Protein AF-A0ABD6EEV3-F1 (afdb_monomer)

Structure (mmCIF, N/CA/C/O backbone):
data_AF-A0ABD6EEV3-F1
#
_entry.id   AF-A0ABD6EEV3-F1
#
loop_
_atom_site.group_PDB
_atom_site.id
_atom_site.type_symbol
_atom_site.label_atom_id
_atom_site.label_alt_id
_atom_site.label_comp_id
_atom_site.label_asym_id
_atom_site.label_entity_id
_atom_site.label_seq_id
_atom_site.pdbx_PDB_ins_code
_atom_site.Cartn_x
_atom_site.Cartn_y
_atom_site.Cartn_z
_atom_site.occupancy
_atom_site.B_iso_or_equiv
_atom_site.auth_seq_id
_atom_site.auth_comp_id
_atom_site.auth_asym_id
_atom_site.auth_atom_id
_atom_site.pdbx_PDB_model_num
ATOM 1 N N . MET A 1 1 ? 47.293 21.123 -46.959 1.00 51.19 1 MET A N 1
ATOM 2 C CA . MET A 1 1 ? 47.357 19.889 -46.146 1.00 51.19 1 MET A CA 1
ATOM 3 C C . MET A 1 1 ? 47.028 20.199 -44.674 1.00 51.19 1 MET A C 1
ATOM 5 O O . MET A 1 1 ? 47.851 19.946 -43.815 1.00 51.19 1 MET A O 1
ATOM 9 N N . ILE A 1 2 ? 45.863 20.807 -44.376 1.00 52.81 2 ILE A N 1
ATOM 10 C CA . ILE A 1 2 ? 45.456 21.231 -43.005 1.00 52.81 2 ILE A CA 1
ATOM 11 C C . ILE A 1 2 ? 43.949 20.977 -42.722 1.00 52.81 2 ILE A C 1
ATOM 13 O O . ILE A 1 2 ? 43.477 21.191 -41.616 1.00 52.81 2 ILE A O 1
ATOM 17 N N . TYR A 1 3 ? 43.170 20.434 -43.667 1.00 47.22 3 TYR A N 1
ATOM 18 C CA . TYR A 1 3 ? 41.712 20.278 -43.498 1.00 47.22 3 TYR A CA 1
ATOM 19 C C . TYR A 1 3 ? 41.244 18.876 -43.065 1.00 47.22 3 TYR A C 1
ATOM 21 O O . TYR A 1 3 ? 40.052 18.599 -43.114 1.00 47.22 3 TYR A O 1
ATOM 29 N N . LEU A 1 4 ? 42.148 17.988 -42.631 1.00 48.75 4 LEU A N 1
ATOM 30 C CA . LEU A 1 4 ? 41.806 16.590 -42.308 1.00 48.75 4 LEU A CA 1
ATOM 31 C C . LEU A 1 4 ? 41.947 16.216 -40.820 1.00 48.75 4 LEU A C 1
ATOM 33 O O . LEU A 1 4 ? 42.022 15.037 -40.499 1.00 48.75 4 LEU A O 1
ATOM 37 N N . ILE A 1 5 ? 42.010 17.195 -39.908 1.00 51.34 5 ILE A N 1
ATOM 38 C CA . ILE A 1 5 ? 42.181 16.938 -38.457 1.00 51.34 5 ILE A CA 1
ATOM 39 C C . ILE A 1 5 ? 40.997 17.461 -37.614 1.00 51.34 5 ILE A C 1
ATOM 41 O O . ILE A 1 5 ? 40.900 17.165 -36.430 1.00 51.34 5 ILE A O 1
ATOM 45 N N . ILE A 1 6 ? 40.022 18.162 -38.205 1.00 50.75 6 ILE A N 1
ATOM 46 C CA . ILE A 1 6 ? 38.910 18.766 -37.437 1.00 50.75 6 ILE A CA 1
ATOM 47 C C . ILE A 1 6 ? 37.658 17.864 -37.377 1.00 50.75 6 ILE A C 1
ATOM 49 O O . ILE A 1 6 ? 36.736 18.139 -36.618 1.00 50.75 6 ILE A O 1
ATOM 53 N N . PHE A 1 7 ? 37.621 16.735 -38.094 1.00 46.78 7 PHE A N 1
ATOM 54 C CA . PHE A 1 7 ? 36.424 15.878 -38.131 1.00 46.78 7 PHE A CA 1
ATOM 55 C C . PHE A 1 7 ? 36.391 14.757 -37.073 1.00 46.78 7 PHE A C 1
ATOM 57 O O . PHE A 1 7 ? 35.364 14.108 -36.914 1.00 46.78 7 PHE A O 1
ATOM 64 N N . PHE A 1 8 ?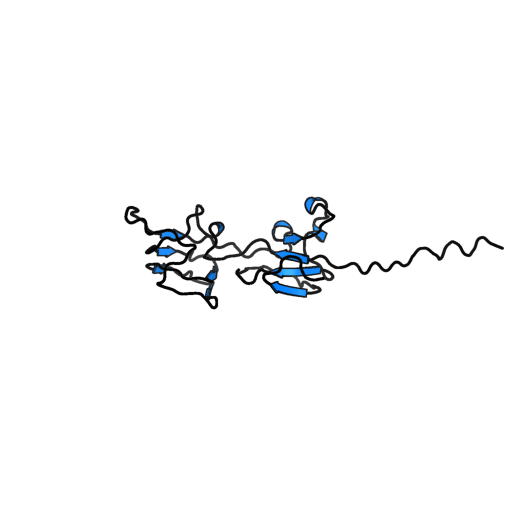 37.474 14.534 -36.318 1.00 48.22 8 PHE A N 1
ATOM 65 C CA . PHE A 1 8 ? 37.552 13.443 -35.327 1.00 48.22 8 PHE A CA 1
ATOM 66 C C . PHE A 1 8 ? 37.626 13.914 -33.867 1.00 48.22 8 PHE A C 1
ATOM 68 O O . PHE A 1 8 ? 37.922 13.135 -32.967 1.00 48.22 8 PHE A O 1
ATOM 75 N N . ALA A 1 9 ? 37.332 15.192 -33.619 1.00 47.75 9 ALA A N 1
ATOM 76 C CA . ALA A 1 9 ? 37.216 15.758 -32.276 1.00 47.75 9 ALA A CA 1
ATOM 77 C C . ALA A 1 9 ? 35.756 16.058 -31.898 1.00 47.75 9 ALA A C 1
ATOM 79 O O . ALA A 1 9 ? 35.499 16.912 -31.053 1.00 47.75 9 ALA A O 1
ATOM 80 N N . ILE A 1 10 ? 34.787 15.340 -32.483 1.00 52.66 10 ILE A N 1
ATOM 81 C CA . ILE A 1 10 ? 33.453 15.213 -31.884 1.00 52.66 10 ILE A CA 1
ATOM 82 C C . ILE A 1 10 ? 33.598 14.228 -30.726 1.00 52.66 10 ILE A C 1
ATOM 84 O O . ILE A 1 10 ? 33.343 13.037 -30.848 1.00 52.66 10 ILE A O 1
ATOM 88 N N . ILE A 1 11 ? 34.146 14.753 -29.631 1.00 52.81 11 ILE A N 1
ATOM 89 C CA . ILE A 1 11 ? 33.645 14.570 -28.275 1.00 52.81 11 ILE A CA 1
ATOM 90 C C . ILE A 1 11 ? 32.853 13.260 -28.123 1.00 52.81 11 ILE A C 1
ATOM 92 O O . ILE A 1 11 ? 31.629 13.267 -28.022 1.00 52.81 11 ILE A O 1
ATOM 96 N N . GLN A 1 12 ? 33.557 12.130 -28.018 1.00 48.47 12 GLN A N 1
ATOM 97 C CA . GLN A 1 12 ? 33.066 11.021 -27.206 1.00 48.47 12 GLN A CA 1
ATOM 98 C C . GLN A 1 12 ? 33.132 11.477 -25.744 1.00 48.47 12 GLN A C 1
ATOM 100 O O . GLN A 1 12 ? 33.950 11.026 -24.950 1.00 48.47 12 GLN A O 1
ATOM 105 N N . ARG A 1 13 ? 32.266 12.427 -25.378 1.00 42.50 13 ARG A N 1
ATOM 106 C CA . ARG A 1 13 ? 31.729 12.447 -24.027 1.00 42.50 13 ARG A CA 1
ATOM 107 C C . ARG A 1 13 ? 30.800 11.252 -24.017 1.00 42.50 13 ARG A C 1
ATOM 109 O O . ARG A 1 13 ? 29.638 11.366 -24.387 1.00 42.50 13 ARG A O 1
ATOM 116 N N . SER A 1 14 ? 31.336 10.096 -23.647 1.00 42.06 14 SER A N 1
ATOM 117 C CA . SER A 1 14 ? 30.544 9.095 -22.957 1.00 42.06 14 SER A CA 1
ATOM 118 C C . SER A 1 14 ? 29.989 9.801 -21.725 1.00 42.06 14 SER A C 1
ATOM 120 O O . SER A 1 14 ? 30.604 9.849 -20.664 1.00 42.06 14 SER A O 1
ATOM 122 N N . SER A 1 15 ? 28.845 10.462 -21.898 1.00 43.41 15 SER A N 1
ATOM 123 C CA . SER A 1 15 ? 27.938 10.697 -20.800 1.00 43.41 15 SER A CA 1
ATOM 124 C C . SER A 1 15 ? 27.687 9.310 -20.235 1.00 43.41 15 SER A C 1
ATOM 126 O O . SER A 1 15 ? 27.022 8.498 -20.877 1.00 43.41 15 SER A O 1
ATOM 128 N N . ASN A 1 16 ? 28.283 9.008 -19.082 1.00 43.19 16 ASN A N 1
ATOM 129 C CA . ASN A 1 16 ? 27.709 8.002 -18.211 1.00 43.19 16 ASN A CA 1
ATOM 130 C C . ASN A 1 16 ? 26.287 8.508 -17.985 1.00 43.19 16 ASN A C 1
ATOM 132 O O . ASN A 1 16 ? 26.096 9.494 -17.275 1.00 43.19 16 ASN A O 1
ATOM 136 N N . ALA A 1 17 ? 25.327 7.966 -18.731 1.00 52.88 17 ALA A N 1
ATOM 137 C CA . ALA A 1 17 ? 23.935 8.259 -18.493 1.00 52.88 17 ALA A CA 1
ATOM 138 C C . ALA A 1 17 ? 23.674 7.673 -17.110 1.00 52.88 17 ALA A C 1
ATOM 140 O O . ALA A 1 17 ? 23.611 6.455 -16.957 1.00 52.88 17 ALA A O 1
ATOM 141 N N . LEU A 1 18 ? 23.672 8.528 -16.085 1.00 68.50 18 LEU A N 1
ATOM 142 C CA . LEU A 1 18 ? 23.146 8.125 -14.795 1.00 68.50 18 LEU A CA 1
ATOM 143 C C . LEU A 1 18 ? 21.687 7.751 -15.059 1.00 68.50 18 LEU A C 1
ATOM 145 O O . LEU A 1 18 ? 20.913 8.586 -15.530 1.00 68.50 18 LEU A O 1
ATOM 149 N N . GLY A 1 19 ? 21.352 6.484 -14.828 1.00 77.25 19 GLY A N 1
ATOM 150 C CA . GLY A 1 19 ? 19.970 6.035 -14.852 1.00 77.25 19 GLY A CA 1
ATOM 151 C C . GLY A 1 19 ? 19.136 6.817 -13.851 1.00 77.25 19 GLY A C 1
ATOM 152 O O . GLY A 1 19 ? 19.639 7.295 -12.831 1.00 77.25 19 GLY A O 1
ATOM 153 N N . SER A 1 20 ? 17.852 6.957 -14.147 1.00 86.75 20 SER A N 1
ATOM 154 C CA . SER A 1 20 ? 16.925 7.659 -13.269 1.00 86.75 20 SER A CA 1
ATOM 155 C C . SER A 1 20 ? 16.448 6.753 -12.136 1.00 86.75 20 SER A C 1
ATOM 157 O O . SER A 1 20 ? 16.438 5.523 -12.237 1.00 86.75 20 SER A O 1
ATOM 159 N N . VAL A 1 21 ? 16.010 7.372 -11.039 1.00 87.81 21 VAL A N 1
ATOM 160 C CA . VAL A 1 21 ? 15.395 6.664 -9.913 1.00 87.81 21 VAL A CA 1
ATOM 161 C C . VAL A 1 21 ? 13.880 6.827 -9.977 1.00 87.81 21 VAL A C 1
ATOM 163 O O . VAL A 1 21 ? 13.339 7.927 -9.840 1.00 87.81 21 VAL A O 1
ATOM 166 N N . PHE A 1 22 ? 13.191 5.705 -10.153 1.00 90.44 22 PHE A N 1
ATOM 167 C CA . PHE A 1 22 ? 11.741 5.618 -10.222 1.00 90.44 22 PHE A CA 1
ATOM 168 C C . PHE A 1 22 ? 11.180 5.081 -8.905 1.00 90.44 22 PHE A C 1
ATOM 170 O O . PHE A 1 22 ? 11.562 4.014 -8.436 1.00 90.44 22 PHE A O 1
ATOM 177 N N . THR A 1 23 ? 10.221 5.789 -8.319 1.00 90.75 23 THR A N 1
ATOM 178 C CA . THR A 1 23 ? 9.492 5.357 -7.121 1.00 90.75 23 THR A CA 1
ATOM 179 C C . THR A 1 23 ? 8.098 4.879 -7.495 1.00 90.75 23 THR A C 1
ATOM 181 O O . THR A 1 23 ? 7.363 5.584 -8.192 1.00 90.75 23 THR A O 1
ATOM 184 N N . PHE A 1 24 ? 7.706 3.701 -7.016 1.00 91.25 24 PHE A N 1
ATOM 185 C CA . PHE A 1 24 ? 6.354 3.191 -7.235 1.00 91.25 24 PHE A CA 1
ATOM 186 C C . PHE A 1 24 ? 5.342 3.954 -6.366 1.00 91.25 24 PHE A C 1
ATOM 188 O O . PHE A 1 24 ? 5.534 4.105 -5.160 1.00 91.25 24 PHE A O 1
ATOM 195 N N . ARG A 1 25 ? 4.272 4.478 -6.974 1.00 84.88 25 ARG A N 1
ATOM 196 C CA . ARG A 1 25 ? 3.383 5.465 -6.333 1.00 84.88 25 ARG A CA 1
ATO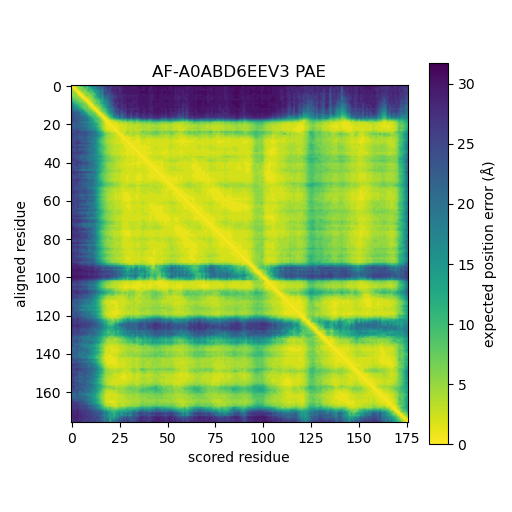M 197 C C . ARG A 1 25 ? 2.381 4.864 -5.359 1.00 84.88 25 ARG A C 1
ATOM 199 O O . ARG A 1 25 ? 2.138 5.442 -4.304 1.00 84.88 25 ARG A O 1
ATOM 206 N N . ARG A 1 26 ? 1.722 3.779 -5.760 1.00 84.00 26 ARG A N 1
ATOM 207 C CA . ARG A 1 26 ? 0.559 3.239 -5.049 1.00 84.00 26 ARG A CA 1
ATOM 208 C C . ARG A 1 26 ? 0.938 2.012 -4.244 1.00 84.00 26 ARG A C 1
ATOM 210 O O . ARG A 1 26 ? 1.642 1.129 -4.732 1.00 84.00 26 ARG A O 1
ATOM 217 N N . SER A 1 27 ? 0.433 1.974 -3.024 1.00 88.88 27 SER A N 1
ATOM 218 C CA . SER A 1 27 ? 0.699 0.925 -2.059 1.00 88.88 27 SER A CA 1
ATOM 219 C C . SER A 1 27 ? -0.431 0.822 -1.051 1.00 88.88 27 SER A C 1
ATOM 221 O O . SER A 1 27 ? -1.158 1.785 -0.797 1.00 88.88 27 SER A O 1
ATOM 223 N N . ASN A 1 28 ? -0.534 -0.358 -0.457 1.00 91.06 28 ASN A N 1
ATOM 224 C CA . ASN A 1 28 ? -1.504 -0.702 0.563 1.00 91.06 28 ASN A CA 1
ATOM 225 C C . ASN A 1 28 ? -0.843 -0.607 1.939 1.00 91.06 28 ASN A C 1
ATOM 227 O O . ASN A 1 28 ? 0.202 -1.217 2.179 1.00 91.06 28 ASN A O 1
ATOM 231 N N . ASN A 1 29 ? -1.462 0.154 2.836 1.00 93.88 29 ASN A N 1
ATOM 232 C CA . ASN A 1 29 ? -0.994 0.350 4.200 1.00 93.88 29 ASN A CA 1
ATOM 233 C C . ASN A 1 29 ? -2.204 0.634 5.097 1.00 93.88 29 ASN A C 1
ATOM 235 O O . ASN A 1 29 ? -2.984 1.538 4.803 1.00 93.88 29 ASN A O 1
ATOM 239 N N . LEU A 1 30 ? -2.371 -0.130 6.179 1.00 95.38 30 LEU A N 1
ATOM 240 C CA . LEU A 1 30 ? -3.517 0.009 7.086 1.00 95.38 30 LEU A CA 1
ATOM 241 C C . LEU A 1 30 ? -3.572 1.369 7.784 1.00 95.38 30 LEU A C 1
ATOM 243 O O . LEU A 1 30 ? -4.649 1.829 8.142 1.00 95.38 30 LEU A O 1
ATOM 247 N N . GLU A 1 31 ? -2.440 2.046 7.923 1.00 95.19 31 GLU A N 1
ATOM 248 C CA . GLU A 1 31 ? -2.331 3.325 8.629 1.00 95.19 31 GLU A CA 1
ATOM 249 C C . GLU A 1 31 ? -2.627 4.518 7.715 1.00 95.19 31 GLU A C 1
ATOM 251 O O . GLU A 1 31 ? -2.723 5.661 8.165 1.00 95.19 31 GLU A O 1
ATOM 256 N N . ARG A 1 32 ? -2.769 4.276 6.405 1.00 92.69 32 ARG A N 1
ATOM 257 C CA . ARG A 1 32 ? -2.980 5.331 5.421 1.00 92.69 32 ARG A CA 1
ATOM 258 C C . ARG A 1 32 ? -4.463 5.579 5.202 1.00 92.69 32 ARG A C 1
ATOM 260 O O . ARG A 1 32 ? -5.182 4.711 4.724 1.00 92.69 32 ARG A O 1
ATOM 267 N N . ILE A 1 33 ? -4.891 6.821 5.422 1.00 92.81 33 ILE A N 1
ATOM 268 C CA . ILE A 1 33 ? -6.283 7.255 5.231 1.00 92.81 33 ILE A CA 1
ATOM 269 C C . ILE A 1 33 ? -6.844 6.938 3.836 1.00 92.81 33 ILE A C 1
ATOM 271 O O . ILE A 1 33 ? -7.999 6.552 3.717 1.00 92.81 33 ILE A O 1
ATOM 275 N N . SER A 1 34 ? -6.020 7.033 2.789 1.00 91.31 34 SER A N 1
ATOM 276 C CA . SER A 1 34 ? -6.435 6.749 1.411 1.00 91.31 34 SER A CA 1
ATOM 277 C C . SER A 1 34 ? -6.645 5.262 1.113 1.00 91.31 34 SER A C 1
ATOM 279 O O . SER A 1 34 ? -7.102 4.939 0.026 1.00 91.31 34 SER A O 1
ATOM 281 N N . SER A 1 35 ? -6.270 4.360 2.024 1.00 92.94 35 SER A N 1
ATOM 282 C CA . SER A 1 35 ? -6.535 2.922 1.902 1.00 92.94 35 SER A CA 1
ATOM 283 C C . SER A 1 35 ? -7.878 2.523 2.524 1.00 92.94 35 SER A C 1
ATOM 285 O O . SER A 1 35 ? -8.205 1.341 2.577 1.00 92.94 35 SER A O 1
ATOM 287 N N . TRP A 1 36 ? -8.665 3.493 2.996 1.00 94.12 36 TRP A N 1
ATOM 288 C CA . TRP A 1 36 ? -9.960 3.265 3.624 1.00 94.12 36 TRP A CA 1
ATOM 289 C C . TRP A 1 36 ? -11.082 3.934 2.852 1.00 94.12 36 TRP A C 1
ATOM 291 O O . TRP A 1 36 ? -10.943 5.057 2.360 1.00 94.12 36 TRP A O 1
ATOM 301 N N . SER A 1 37 ? -12.227 3.261 2.808 1.00 94.00 37 SER A N 1
ATOM 302 C CA . SER A 1 37 ? -13.379 3.772 2.084 1.00 94.00 37 SER A CA 1
ATOM 303 C C . SER A 1 37 ? -13.872 5.088 2.668 1.00 94.00 37 SER A C 1
ATOM 305 O O . SER A 1 37 ? -13.969 5.260 3.886 1.00 94.00 37 SER A O 1
ATOM 307 N N . ASN A 1 38 ? -14.167 6.041 1.783 1.00 90.75 38 ASN A N 1
ATOM 308 C CA . ASN A 1 38 ? -14.529 7.417 2.134 1.00 90.75 38 ASN A CA 1
ATOM 309 C C . ASN A 1 38 ? -13.489 8.129 3.017 1.00 90.75 38 ASN A C 1
ATOM 311 O O . ASN A 1 38 ? -13.847 9.048 3.757 1.00 90.75 38 ASN A O 1
ATOM 315 N N . SER A 1 39 ? -12.220 7.708 2.963 1.00 91.38 39 SER A N 1
ATOM 316 C CA . SER A 1 39 ? -11.142 8.259 3.789 1.00 91.38 39 SER A CA 1
ATOM 317 C C . SER A 1 39 ? -11.420 8.134 5.296 1.00 91.38 39 SER A C 1
ATOM 319 O O . SER A 1 39 ? -11.061 9.018 6.074 1.00 91.38 39 SER A O 1
ATOM 321 N N . GLN A 1 40 ? -12.089 7.055 5.723 1.00 90.50 40 GLN A N 1
ATOM 322 C CA . GLN A 1 40 ? -12.415 6.791 7.131 1.00 90.50 40 GLN A CA 1
ATOM 323 C C . GLN A 1 40 ? -11.541 5.667 7.693 1.00 90.50 40 GLN A C 1
ATOM 325 O O . GLN A 1 40 ? -11.863 4.491 7.547 1.00 90.50 40 GLN A O 1
ATOM 330 N N . VAL A 1 41 ? -10.441 6.037 8.356 1.00 93.38 41 VAL A N 1
ATOM 331 C CA . VAL A 1 41 ? -9.618 5.081 9.117 1.00 93.38 41 VAL A CA 1
ATOM 332 C C . VAL A 1 41 ? -10.438 4.414 10.235 1.00 93.38 41 VAL A C 1
ATOM 334 O O . VAL A 1 41 ? -11.359 5.044 10.759 1.00 93.38 41 VAL A O 1
ATOM 337 N N . PRO A 1 42 ? -10.111 3.174 10.639 1.00 94.44 42 PRO A N 1
ATOM 338 C CA . PRO A 1 42 ? -10.738 2.509 11.773 1.00 94.44 42 PRO A CA 1
ATOM 339 C C . PRO A 1 42 ? -10.509 3.277 13.072 1.00 94.44 42 PRO A C 1
ATOM 341 O O . PRO A 1 42 ? -9.382 3.657 13.410 1.00 94.44 42 PRO A O 1
ATOM 344 N N . CYS A 1 43 ? -11.584 3.447 13.831 1.00 93.31 43 CYS A N 1
ATOM 345 C CA . CYS A 1 43 ? -11.533 3.927 15.197 1.00 93.31 43 CYS A CA 1
ATOM 346 C C . CYS A 1 43 ? -11.332 2.770 16.180 1.00 93.31 43 CYS A C 1
ATOM 348 O O . CYS A 1 43 ? -11.498 1.591 15.859 1.00 93.31 43 CYS A O 1
ATOM 350 N N . VAL A 1 44 ? -11.010 3.127 17.420 1.00 93.38 44 VAL A N 1
ATOM 351 C CA . VAL A 1 44 ? -10.992 2.184 18.544 1.00 93.38 44 VAL A CA 1
ATOM 352 C C . VAL A 1 44 ? -12.314 1.414 18.629 1.00 93.38 44 VAL A C 1
ATOM 354 O O . VAL A 1 44 ? -13.383 2.027 18.616 1.00 93.38 44 VAL A O 1
ATOM 357 N N . ASN A 1 45 ? -12.230 0.086 18.783 1.00 91.44 45 ASN A N 1
ATOM 358 C CA . ASN A 1 45 ? -13.370 -0.842 18.882 1.00 91.44 45 ASN A CA 1
ATOM 359 C C . ASN A 1 45 ? -14.199 -1.003 17.584 1.00 91.44 45 ASN A C 1
ATOM 361 O O . ASN A 1 45 ? -15.304 -1.561 17.613 1.00 91.44 45 ASN A O 1
ATOM 365 N N . ASP A 1 46 ? -13.666 -0.566 16.439 1.00 93.69 46 ASP A N 1
ATOM 366 C CA . ASP A 1 46 ? -14.257 -0.859 15.132 1.00 93.69 46 ASP A CA 1
ATOM 367 C C . ASP A 1 46 ? -14.029 -2.313 14.703 1.00 93.69 46 ASP A C 1
ATOM 369 O O . ASP A 1 46 ? -13.138 -3.023 15.182 1.00 93.69 46 ASP A O 1
ATOM 373 N N . ARG A 1 47 ? -14.865 -2.762 13.768 1.00 94.75 47 ARG A N 1
ATOM 374 C CA . ARG A 1 47 ? -14.665 -3.965 12.970 1.00 94.75 47 ARG A CA 1
ATOM 375 C C . ARG A 1 47 ? -14.039 -3.575 11.634 1.00 94.75 47 ARG A C 1
ATOM 377 O O . ARG A 1 47 ? -14.652 -2.853 10.855 1.00 94.75 47 ARG A O 1
ATOM 384 N N . ILE A 1 48 ? -12.853 -4.094 11.343 1.00 96.19 48 ILE A N 1
ATOM 385 C CA . ILE A 1 48 ? -12.238 -3.959 10.020 1.00 96.19 48 ILE A CA 1
ATOM 386 C C . ILE A 1 48 ? -12.822 -5.016 9.093 1.00 96.19 48 ILE A C 1
ATOM 388 O O . ILE A 1 48 ? -12.887 -6.192 9.458 1.00 96.19 48 ILE A O 1
ATOM 392 N N . VAL A 1 49 ? -13.214 -4.603 7.892 1.00 96.56 49 VAL A N 1
ATOM 393 C CA . VAL A 1 49 ? -13.749 -5.484 6.855 1.00 96.56 49 VAL A CA 1
ATOM 394 C C . VAL A 1 49 ? -12.914 -5.353 5.587 1.00 96.56 49 VAL A C 1
ATOM 396 O O . VAL A 1 49 ? -12.787 -4.266 5.017 1.00 96.56 49 VAL A O 1
ATOM 399 N N . PHE A 1 50 ? -12.357 -6.478 5.143 1.00 96.38 50 PHE A N 1
ATOM 400 C CA . PHE A 1 50 ? -11.735 -6.617 3.831 1.00 96.38 50 PHE A CA 1
ATOM 401 C C . PHE A 1 50 ? -12.729 -7.239 2.840 1.00 96.38 50 PHE A C 1
ATOM 403 O O . PHE A 1 50 ? -13.583 -8.039 3.216 1.00 96.38 50 PHE A O 1
ATOM 410 N N . ASP A 1 51 ? -12.621 -6.872 1.564 1.00 94.38 51 ASP A N 1
ATOM 411 C CA . ASP A 1 51 ? -13.431 -7.463 0.493 1.00 94.38 51 ASP A CA 1
ATOM 412 C C . ASP A 1 51 ? -12.995 -8.914 0.234 1.00 94.38 51 ASP A C 1
ATOM 414 O O . ASP A 1 51 ? -11.866 -9.155 -0.196 1.00 94.38 51 ASP A O 1
ATOM 418 N N . ALA A 1 52 ? -13.895 -9.873 0.473 1.00 93.75 52 ALA A N 1
ATOM 419 C CA . ALA A 1 52 ? -13.624 -11.301 0.309 1.00 93.75 52 ALA A CA 1
ATOM 420 C C . ALA A 1 52 ? -13.217 -11.685 -1.125 1.00 93.75 52 ALA A C 1
ATOM 422 O O . ALA A 1 52 ? -12.452 -12.627 -1.313 1.00 93.75 52 ALA A O 1
ATOM 423 N N . ASN A 1 53 ? -13.657 -10.922 -2.134 1.00 92.06 53 ASN A N 1
ATOM 424 C CA . ASN A 1 53 ? -13.382 -11.207 -3.544 1.00 92.06 53 ASN A CA 1
ATOM 425 C C . ASN A 1 53 ? -12.069 -10.588 -4.048 1.00 92.06 53 ASN A C 1
ATOM 427 O O . ASN A 1 53 ? -11.736 -10.715 -5.231 1.00 92.06 53 ASN A O 1
ATOM 431 N N . LYS A 1 54 ? -11.319 -9.887 -3.189 1.00 92.38 54 LYS A N 1
ATOM 432 C CA . LYS A 1 54 ? -10.056 -9.241 -3.554 1.00 92.38 54 LYS A CA 1
ATOM 433 C C . LYS A 1 54 ? -8.885 -9.870 -2.817 1.00 92.38 54 LYS A C 1
ATOM 435 O O . LYS A 1 54 ? -8.932 -10.122 -1.621 1.00 92.38 54 LYS A O 1
ATOM 440 N N . VAL A 1 55 ? -7.780 -10.042 -3.542 1.00 93.50 55 VAL A N 1
ATOM 441 C CA . VAL A 1 55 ? -6.516 -10.473 -2.938 1.00 93.50 55 VAL A CA 1
ATOM 442 C C . VAL A 1 55 ? -5.894 -9.308 -2.166 1.00 93.50 55 VAL A C 1
ATOM 444 O O . VAL A 1 55 ? -5.467 -8.323 -2.777 1.00 93.50 55 VAL A O 1
ATOM 447 N N . LEU A 1 56 ? -5.806 -9.436 -0.845 1.00 94.25 56 LEU A N 1
ATOM 448 C CA . LEU A 1 56 ? -5.218 -8.427 0.036 1.00 94.25 56 LEU A CA 1
ATOM 449 C C . LEU A 1 56 ? -3.707 -8.604 0.155 1.00 94.25 56 LEU A C 1
ATOM 451 O O . LEU A 1 56 ? -3.213 -9.687 0.429 1.00 94.25 56 LEU A O 1
ATOM 455 N N . VAL A 1 57 ? -2.957 -7.519 0.017 1.00 94.31 57 VAL A N 1
ATOM 456 C CA . VAL A 1 57 ? -1.557 -7.458 0.452 1.00 94.31 57 VAL A CA 1
ATOM 457 C C . VAL A 1 57 ? -1.398 -6.099 1.098 1.00 94.31 57 VAL A C 1
ATOM 459 O O . VAL A 1 57 ? -1.471 -5.100 0.389 1.00 94.31 57 VAL A O 1
ATOM 462 N N . THR A 1 58 ? -1.263 -6.053 2.419 1.00 95.50 58 THR A N 1
ATOM 463 C CA . THR A 1 58 ? -1.159 -4.804 3.187 1.00 95.50 58 THR A CA 1
ATOM 464 C C . THR A 1 58 ? -0.178 -4.958 4.344 1.00 95.50 58 THR A C 1
ATOM 466 O O . THR A 1 58 ? 0.279 -6.063 4.643 1.00 95.50 58 THR A O 1
ATOM 469 N N . VAL A 1 59 ? 0.141 -3.847 4.998 1.00 95.38 59 VAL A N 1
ATOM 470 C CA . VAL A 1 59 ? 1.033 -3.787 6.154 1.00 95.38 59 VAL A CA 1
ATOM 471 C C . VAL A 1 59 ? 0.384 -3.020 7.303 1.00 95.38 59 VAL A C 1
ATOM 473 O O . VAL A 1 59 ? -0.343 -2.052 7.081 1.00 95.38 59 VAL A O 1
ATOM 476 N N . LEU A 1 60 ? 0.674 -3.465 8.523 1.00 96.56 60 LEU A N 1
ATOM 477 C CA . LEU A 1 60 ? 0.516 -2.717 9.764 1.00 96.56 60 LEU A CA 1
ATOM 478 C C . LEU A 1 60 ? 1.910 -2.540 10.368 1.00 96.56 60 LEU A C 1
ATOM 480 O O . LEU A 1 60 ? 2.575 -3.533 10.638 1.00 96.56 60 LEU A O 1
ATOM 484 N N . ASN A 1 61 ? 2.369 -1.312 10.581 1.00 95.88 61 ASN A N 1
ATOM 485 C CA . ASN A 1 61 ? 3.672 -1.005 11.177 1.00 95.88 61 ASN A CA 1
ATOM 486 C C . ASN A 1 61 ? 3.576 -0.560 12.645 1.00 95.88 61 ASN A C 1
ATOM 488 O O . ASN A 1 61 ? 4.576 -0.645 13.355 1.00 95.88 61 ASN A O 1
ATOM 492 N N . SER A 1 62 ? 2.410 -0.093 13.088 1.00 96.31 62 SER A N 1
ATOM 493 C CA . SER A 1 62 ? 2.141 0.504 14.397 1.00 96.31 62 SER A CA 1
ATOM 494 C C . SER A 1 62 ? 1.015 -0.227 15.139 1.00 96.31 62 SER A C 1
ATOM 496 O O . SER A 1 62 ? 0.499 -1.253 14.692 1.00 96.31 62 SER A O 1
ATOM 498 N N . ALA A 1 63 ? 0.657 0.270 16.319 1.00 97.56 63 ALA A N 1
ATOM 499 C CA . ALA A 1 63 ? -0.409 -0.290 17.133 1.00 97.56 63 ALA A CA 1
ATOM 500 C C . ALA A 1 63 ? -1.794 -0.106 16.480 1.00 97.56 63 ALA A C 1
ATOM 502 O O . ALA A 1 63 ? -2.012 0.838 15.716 1.00 97.56 63 ALA A O 1
ATOM 503 N N . ILE A 1 64 ? -2.719 -1.018 16.773 1.00 96.88 64 ILE A N 1
ATOM 504 C CA . ILE A 1 64 ? -4.129 -0.934 16.405 1.00 96.88 64 ILE A CA 1
ATOM 505 C C . ILE A 1 64 ? -5.015 -1.567 17.490 1.00 96.88 64 ILE A C 1
ATOM 507 O O . ILE A 1 64 ? -4.783 -2.703 17.903 1.00 96.88 64 ILE A O 1
ATOM 511 N N . ASP A 1 65 ? -6.053 -0.860 17.929 1.00 95.75 65 ASP A N 1
ATOM 512 C CA . ASP A 1 65 ? -7.078 -1.350 18.849 1.00 95.75 65 ASP A CA 1
ATOM 513 C C . ASP A 1 65 ? -8.426 -1.425 18.131 1.00 95.75 65 ASP A C 1
ATOM 515 O O . ASP A 1 65 ? -8.979 -0.422 17.677 1.00 95.75 65 ASP A O 1
ATOM 519 N N . ILE A 1 66 ? -8.936 -2.639 17.982 1.00 94.44 66 ILE A N 1
ATOM 520 C CA . ILE A 1 66 ? -10.111 -2.974 17.182 1.00 94.44 66 ILE A CA 1
ATOM 521 C C . ILE A 1 66 ? -10.826 -4.155 17.820 1.00 94.44 66 ILE A C 1
ATOM 523 O O . ILE A 1 66 ? -10.228 -4.987 18.499 1.00 94.44 66 ILE A O 1
ATOM 527 N N . ARG A 1 67 ? -12.119 -4.273 17.533 1.00 94.06 67 ARG A N 1
ATOM 528 C CA . ARG A 1 67 ? -12.937 -5.376 18.034 1.00 94.06 67 ARG A CA 1
ATOM 529 C C . ARG A 1 67 ? -12.745 -6.656 17.233 1.00 94.06 67 ARG A C 1
ATOM 531 O O . ARG A 1 67 ? -12.780 -7.750 17.786 1.00 94.06 67 ARG A O 1
ATOM 538 N N . GLN A 1 68 ? -12.650 -6.527 15.912 1.00 94.56 68 GLN A N 1
ATOM 539 C CA . GLN A 1 68 ? -12.656 -7.665 14.996 1.00 94.56 68 GLN A CA 1
ATOM 540 C C . GLN A 1 68 ? -12.008 -7.299 13.659 1.00 94.56 68 GLN A C 1
ATOM 542 O O . GLN A 1 68 ? -12.183 -6.186 13.169 1.00 94.56 68 GLN A O 1
ATOM 547 N N . ILE A 1 69 ? -11.336 -8.269 13.037 1.00 95.62 69 ILE A N 1
ATOM 548 C CA . ILE A 1 69 ? -10.933 -8.222 11.629 1.00 95.62 69 ILE A CA 1
ATOM 549 C C . ILE A 1 69 ? -11.692 -9.313 10.874 1.00 95.62 69 ILE A C 1
ATOM 551 O O . ILE A 1 69 ? -11.646 -10.479 11.263 1.00 95.62 69 ILE A O 1
ATOM 555 N N . VAL A 1 70 ? -12.370 -8.945 9.790 1.00 96.38 70 VAL A N 1
ATOM 556 C CA . VAL A 1 70 ? -12.939 -9.881 8.812 1.00 96.38 70 VAL A CA 1
ATOM 557 C C . VAL A 1 70 ? -11.955 -9.993 7.652 1.00 96.38 70 VAL A C 1
ATOM 559 O O . VAL A 1 70 ? -11.856 -9.075 6.840 1.00 96.38 70 VAL A O 1
ATOM 562 N N . LEU A 1 71 ? -11.186 -11.084 7.632 1.00 95.44 71 LEU A N 1
ATOM 563 C CA . LEU A 1 71 ? -10.152 -11.352 6.629 1.00 95.44 71 LEU A CA 1
ATOM 564 C C . LEU A 1 71 ? -10.762 -11.691 5.256 1.00 95.44 71 LEU A C 1
ATOM 566 O O . LEU A 1 71 ? -11.868 -12.230 5.208 1.00 95.44 71 LEU A O 1
ATOM 570 N N . PRO A 1 72 ? -10.048 -11.408 4.152 1.00 94.25 72 PRO A N 1
ATOM 571 C CA . PRO A 1 72 ? -10.441 -11.868 2.825 1.00 94.25 72 PRO A CA 1
ATOM 572 C C . PRO A 1 72 ? -10.079 -13.345 2.622 1.00 94.25 72 PRO A C 1
ATOM 574 O O . PRO A 1 72 ? -9.254 -13.894 3.356 1.00 94.25 72 PRO A O 1
ATOM 577 N N . ASP A 1 73 ? -10.617 -13.962 1.569 1.00 94.88 73 ASP A N 1
ATOM 578 C CA . ASP A 1 73 ? -10.351 -15.372 1.247 1.00 94.88 73 ASP A CA 1
ATOM 579 C C . ASP A 1 73 ? -8.901 -15.618 0.799 1.00 94.88 73 ASP A C 1
ATOM 581 O O . ASP A 1 73 ? -8.366 -16.718 0.941 1.00 94.88 73 ASP A O 1
ATOM 585 N N . ASN A 1 74 ? -8.246 -14.595 0.243 1.00 94.94 74 ASN A N 1
ATOM 586 C CA . ASN A 1 74 ? -6.872 -14.677 -0.234 1.00 94.94 74 ASN A CA 1
ATOM 587 C C . ASN A 1 74 ? -6.115 -13.389 0.091 1.00 94.94 74 ASN A C 1
ATOM 589 O O . ASN A 1 74 ? -6.571 -12.284 -0.206 1.00 94.94 74 ASN A O 1
ATOM 593 N N . GLY A 1 75 ? -4.933 -13.524 0.680 1.00 93.44 75 GLY A N 1
ATOM 594 C CA . GLY A 1 75 ? -4.062 -12.390 0.913 1.00 93.44 75 GLY A CA 1
ATOM 595 C C . GLY A 1 75 ? -3.093 -12.571 2.066 1.00 93.44 75 GLY A C 1
ATOM 596 O O . GLY A 1 75 ? -2.948 -13.651 2.634 1.00 93.44 75 GLY A O 1
ATOM 597 N N . MET A 1 76 ? -2.427 -11.475 2.409 1.00 93.88 76 MET A N 1
ATOM 598 C CA . MET A 1 76 ? -1.525 -11.371 3.545 1.00 93.88 76 MET A CA 1
ATOM 599 C C . MET A 1 76 ? -1.597 -9.983 4.181 1.00 93.88 76 MET A C 1
ATOM 601 O O . MET A 1 76 ? -1.724 -8.961 3.501 1.00 93.88 76 MET A O 1
ATOM 605 N N . ILE A 1 77 ? -1.464 -9.967 5.504 1.00 95.00 77 ILE A N 1
ATOM 606 C CA . ILE A 1 77 ? -1.225 -8.765 6.298 1.00 95.00 77 ILE A CA 1
ATOM 607 C C . ILE A 1 77 ? 0.164 -8.930 6.905 1.00 95.00 77 ILE A C 1
ATOM 609 O O . ILE A 1 77 ? 0.401 -9.870 7.663 1.00 95.00 77 ILE A O 1
ATOM 613 N N . PHE A 1 78 ? 1.088 -8.044 6.550 1.00 94.88 78 PHE A N 1
ATOM 614 C CA . PHE A 1 78 ? 2.414 -8.018 7.149 1.00 94.88 78 PHE A CA 1
ATOM 615 C C . PHE A 1 78 ? 2.382 -7.188 8.433 1.00 94.88 78 PHE A C 1
ATOM 617 O O . PHE A 1 78 ? 1.977 -6.027 8.415 1.00 94.88 78 PHE A O 1
ATOM 624 N N . PHE A 1 79 ? 2.821 -7.774 9.542 1.00 95.44 79 PHE A N 1
ATOM 625 C CA . PHE A 1 79 ? 2.985 -7.067 10.807 1.00 95.44 79 PHE A CA 1
ATOM 626 C C . PHE A 1 79 ? 4.443 -6.627 10.932 1.00 95.44 79 PHE A C 1
ATOM 628 O O . PHE A 1 79 ? 5.346 -7.449 11.092 1.00 95.44 79 PHE A O 1
ATOM 635 N N . GLY A 1 80 ? 4.669 -5.321 10.812 1.00 93.38 80 GLY A N 1
ATOM 636 C CA . GLY A 1 80 ? 5.968 -4.696 10.998 1.00 93.38 80 GLY A CA 1
ATOM 637 C C . GLY A 1 80 ? 6.476 -4.846 12.432 1.00 93.38 80 GLY A C 1
ATOM 638 O O . GLY A 1 80 ? 5.743 -5.204 13.351 1.00 93.38 80 GLY A O 1
ATOM 639 N N . LYS A 1 81 ? 7.758 -4.533 12.644 1.00 93.81 81 LYS A N 1
ATOM 640 C CA . LYS A 1 81 ? 8.447 -4.745 13.930 1.00 93.81 81 LYS A CA 1
ATOM 641 C C . LYS A 1 81 ? 7.748 -4.090 15.132 1.00 93.81 81 LYS A C 1
ATOM 643 O O . LYS A 1 81 ? 7.841 -4.614 16.237 1.00 93.81 81 LYS A O 1
ATOM 648 N N . SER A 1 82 ? 7.092 -2.952 14.920 1.00 94.81 82 SER A N 1
ATOM 649 C CA . SER A 1 82 ? 6.404 -2.188 15.968 1.00 94.81 82 SER A CA 1
ATOM 650 C C . SER A 1 82 ? 4.889 -2.414 15.982 1.00 94.81 82 SER A C 1
ATOM 652 O O . SER A 1 82 ? 4.182 -1.731 16.722 1.00 94.81 82 SER A O 1
ATOM 654 N N . ALA A 1 83 ? 4.385 -3.353 15.178 1.00 96.56 83 ALA A N 1
ATOM 655 C CA . ALA A 1 83 ? 2.966 -3.631 15.094 1.00 96.56 83 ALA A CA 1
ATOM 656 C C . ALA A 1 83 ? 2.465 -4.294 16.377 1.00 96.56 83 ALA A C 1
ATOM 658 O O . ALA A 1 83 ? 3.079 -5.226 16.903 1.00 96.56 83 ALA A O 1
ATOM 659 N N . LYS A 1 84 ? 1.320 -3.822 16.864 1.00 97.38 84 LYS A N 1
ATOM 660 C CA . LYS A 1 84 ? 0.662 -4.358 18.056 1.00 97.38 84 LYS A CA 1
ATOM 661 C C . LYS A 1 84 ? -0.840 -4.375 17.843 1.00 97.38 84 LYS A C 1
ATOM 663 O O . LYS A 1 84 ? -1.387 -3.417 17.314 1.00 97.38 84 LYS A O 1
ATOM 668 N N . VAL A 1 85 ? -1.507 -5.438 18.272 1.00 95.56 85 VAL A N 1
ATOM 669 C CA . VAL A 1 85 ? -2.969 -5.553 18.196 1.00 95.56 85 VAL A CA 1
ATOM 670 C C . VAL A 1 85 ? -3.532 -5.498 19.614 1.00 95.56 85 VAL A C 1
ATOM 672 O O . VAL A 1 85 ? -3.032 -6.198 20.491 1.00 95.56 85 VAL A O 1
ATOM 675 N N . GLY A 1 86 ? -4.552 -4.668 19.835 1.00 94.75 86 GLY A N 1
ATOM 676 C CA . GLY A 1 86 ? -5.140 -4.380 21.150 1.00 94.75 86 GLY A CA 1
ATOM 677 C C . GLY A 1 86 ? -4.537 -3.164 21.869 1.00 94.75 86 GLY A C 1
ATOM 678 O O . GLY A 1 86 ? -4.801 -2.965 23.050 1.00 94.75 86 GLY A O 1
ATOM 679 N N . GLU A 1 87 ? -3.728 -2.354 21.181 1.00 96.38 87 GLU A N 1
ATOM 680 C CA . GLU A 1 87 ? -3.204 -1.078 21.687 1.00 96.38 87 GLU A CA 1
ATOM 681 C C . GLU A 1 87 ? -3.599 0.048 20.727 1.00 96.38 87 GLU A C 1
ATOM 683 O O . GLU A 1 87 ? -3.530 -0.126 19.514 1.00 96.38 87 GLU A O 1
ATOM 688 N N . VAL A 1 88 ? -4.000 1.209 21.248 1.00 95.44 88 VAL A N 1
ATOM 689 C CA . VAL A 1 88 ? -4.447 2.328 20.404 1.00 95.44 88 VAL A CA 1
ATOM 690 C C . VAL A 1 88 ? -3.269 2.880 19.599 1.00 95.44 88 VAL A C 1
ATOM 692 O O . VAL A 1 88 ? -2.281 3.341 20.170 1.00 95.44 88 VAL A O 1
ATOM 695 N N . GLY A 1 89 ? -3.389 2.862 18.271 1.00 95.19 89 GLY A N 1
ATOM 696 C CA . GLY A 1 89 ? -2.422 3.487 17.370 1.00 95.19 89 GLY A CA 1
ATOM 697 C C . GLY A 1 89 ? -2.588 5.001 17.287 1.00 95.19 89 GLY A C 1
ATOM 698 O O . GLY A 1 89 ? -3.709 5.503 17.280 1.00 95.19 89 GLY A O 1
ATOM 699 N N . GLU A 1 90 ? -1.485 5.739 17.133 1.00 94.50 90 GLU A N 1
ATOM 700 C CA . GLU A 1 90 ? -1.516 7.205 16.950 1.00 94.50 90 GLU A CA 1
ATOM 701 C C . GLU A 1 90 ? -2.296 7.643 15.698 1.00 94.50 90 GLU A C 1
ATOM 703 O O . GLU A 1 90 ? -2.832 8.748 15.643 1.00 94.50 90 GLU A O 1
ATOM 708 N N . TRP A 1 91 ? -2.366 6.765 14.697 1.00 94.00 91 TRP A N 1
ATOM 709 C CA . TRP A 1 91 ? -3.059 6.980 13.429 1.00 94.00 91 TRP A CA 1
ATOM 710 C C . TRP A 1 91 ? -4.562 6.655 13.495 1.00 94.00 91 TRP A C 1
ATOM 712 O O . TRP A 1 91 ? -5.310 7.059 12.603 1.00 94.00 91 TRP A O 1
ATOM 722 N N . GLN A 1 92 ? -5.016 5.922 14.520 1.00 92.88 92 GLN A N 1
ATOM 723 C CA . GLN A 1 92 ? -6.422 5.548 14.664 1.00 92.88 92 GLN A CA 1
ATOM 724 C C . GLN A 1 92 ? -7.260 6.712 15.184 1.00 92.88 92 GLN A C 1
ATOM 726 O O . GLN A 1 92 ? -6.833 7.504 16.029 1.00 92.88 92 GLN A O 1
ATOM 731 N N . CYS A 1 93 ? -8.514 6.775 14.744 1.00 91.00 93 CYS A N 1
ATOM 732 C CA . CYS A 1 93 ? -9.467 7.691 15.354 1.00 91.00 93 CYS A CA 1
ATOM 733 C C . CYS A 1 93 ? -9.943 7.192 16.727 1.00 91.00 93 CYS A C 1
ATOM 735 O O . CYS A 1 93 ? -9.943 6.001 17.049 1.00 91.00 93 CYS A O 1
ATOM 737 N N . LYS A 1 94 ? -10.369 8.135 17.571 1.00 87.50 94 LYS A N 1
ATOM 738 C CA . LYS A 1 94 ? -10.952 7.822 18.882 1.00 87.50 94 LYS A CA 1
ATOM 739 C C . LYS A 1 94 ? -12.316 7.151 18.707 1.00 87.50 94 LYS A C 1
ATOM 741 O O . LYS A 1 94 ? -13.037 7.468 17.765 1.00 87.50 94 LYS A O 1
ATOM 746 N N . SER A 1 95 ? -12.674 6.271 19.644 1.00 78.38 95 SER A N 1
ATOM 747 C CA . SER A 1 95 ? -13.979 5.597 19.650 1.00 78.38 95 SER A CA 1
ATOM 748 C C . SER A 1 95 ? -15.121 6.607 19.533 1.00 78.38 95 SER A C 1
ATOM 750 O O . SER A 1 95 ? -15.183 7.584 20.287 1.00 78.38 95 SER A O 1
ATOM 752 N N . ASN A 1 96 ? -16.038 6.348 18.604 1.00 68.19 96 ASN A N 1
ATOM 753 C CA . ASN A 1 96 ? -17.266 7.110 18.457 1.00 68.19 96 ASN A CA 1
ATOM 754 C C . ASN A 1 96 ? -18.450 6.235 18.879 1.00 68.19 96 ASN A C 1
ATOM 756 O O . ASN A 1 96 ? -19.151 5.667 18.045 1.00 68.19 96 ASN A O 1
ATOM 760 N N . TYR A 1 97 ? -18.667 6.129 20.194 1.00 61.12 97 TYR A N 1
ATOM 761 C CA . TYR A 1 97 ? -19.719 5.304 20.812 1.00 61.12 97 TYR A CA 1
ATOM 762 C C . TYR A 1 97 ? -21.142 5.575 20.285 1.00 61.12 97 TYR A C 1
ATOM 764 O O . TYR A 1 97 ? -22.037 4.765 20.500 1.00 61.12 97 TYR A O 1
ATOM 772 N N . ASN A 1 98 ? -21.350 6.694 19.586 1.00 62.25 98 ASN A N 1
ATOM 773 C CA . ASN A 1 98 ? -22.642 7.110 19.047 1.00 62.25 98 ASN A CA 1
ATOM 774 C C . ASN A 1 98 ? -22.934 6.584 17.629 1.00 62.25 98 ASN A C 1
ATOM 776 O O . ASN A 1 98 ? -24.023 6.836 17.111 1.00 62.25 98 ASN A O 1
ATOM 780 N N . LYS A 1 99 ? -21.997 5.887 16.968 1.00 64.81 99 LYS A N 1
ATOM 781 C CA . LYS A 1 99 ? -22.208 5.342 15.618 1.00 64.81 99 LYS A CA 1
ATOM 782 C C . LYS A 1 99 ? -22.718 3.900 15.723 1.00 64.81 99 LYS A C 1
ATOM 784 O O . LYS A 1 99 ? -22.097 3.044 16.340 1.00 64.81 99 LYS A O 1
ATOM 789 N N . SER A 1 100 ? -23.875 3.628 15.119 1.00 55.84 100 SER A N 1
ATOM 790 C CA . SER A 1 100 ? -24.524 2.308 15.167 1.00 55.84 100 SER A CA 1
ATOM 791 C C . SER A 1 100 ? -23.809 1.240 14.334 1.00 55.84 100 SER A C 1
ATOM 793 O O . SER A 1 100 ? -24.066 0.055 14.525 1.00 55.84 100 SER A O 1
ATOM 795 N N . ASN A 1 101 ? -22.907 1.645 13.433 1.00 64.06 101 ASN A N 1
ATOM 796 C CA . ASN A 1 101 ? -22.133 0.733 12.603 1.00 64.06 101 ASN A CA 1
ATOM 797 C C . ASN A 1 101 ? -20.647 1.126 12.626 1.00 64.06 101 ASN A C 1
ATOM 799 O O . ASN A 1 101 ? -20.185 1.976 11.861 1.00 64.06 101 ASN A O 1
ATOM 803 N N . ASN A 1 102 ? -19.930 0.522 13.573 1.00 84.56 102 ASN A N 1
ATOM 804 C CA . ASN A 1 102 ? -18.490 0.659 13.800 1.00 84.56 102 ASN A CA 1
ATOM 805 C C . ASN A 1 102 ? -17.730 -0.262 12.842 1.00 84.56 102 ASN A C 1
ATOM 807 O O . ASN A 1 102 ? -17.127 -1.248 13.265 1.00 84.56 102 ASN A O 1
ATOM 811 N N . GLU A 1 103 ? -17.865 -0.010 11.542 1.00 92.06 103 GLU A N 1
ATOM 812 C CA . GLU A 1 103 ? -17.200 -0.774 10.491 1.00 92.06 103 GLU A CA 1
ATOM 813 C C . GLU A 1 103 ? -16.294 0.131 9.667 1.00 92.06 103 GLU A C 1
ATOM 815 O O . GLU A 1 103 ? -16.720 1.188 9.197 1.00 92.06 103 GLU A O 1
ATOM 820 N N . ALA A 1 104 ? -15.060 -0.320 9.466 1.00 93.81 104 ALA A N 1
ATOM 821 C CA . ALA A 1 104 ? -14.087 0.324 8.602 1.00 93.81 104 ALA A CA 1
ATOM 822 C C . ALA A 1 104 ? -13.773 -0.607 7.429 1.00 93.81 104 ALA A C 1
ATOM 824 O O . ALA A 1 104 ? -13.301 -1.731 7.620 1.00 93.81 104 ALA A O 1
ATOM 825 N N . PHE A 1 105 ? -14.050 -0.142 6.213 1.00 96.06 105 PHE A N 1
ATOM 826 C CA . PHE A 1 105 ? -13.848 -0.916 4.990 1.00 96.06 105 PHE A CA 1
ATOM 827 C C . PHE A 1 105 ? -12.519 -0.541 4.351 1.00 96.06 105 PHE A C 1
ATOM 829 O O . P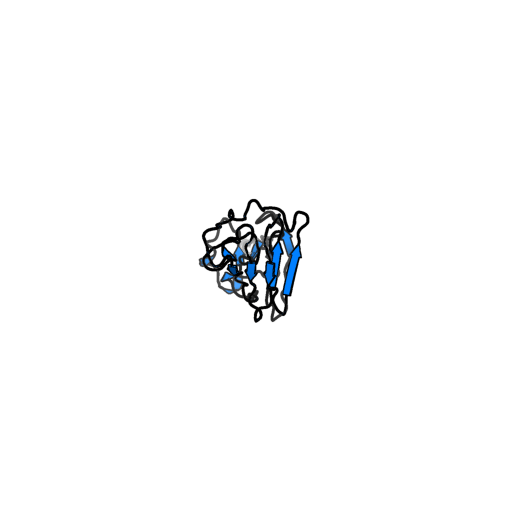HE A 1 105 ? -12.296 0.624 4.013 1.00 96.06 105 PHE A O 1
ATOM 836 N N . PHE A 1 106 ? -11.644 -1.527 4.180 1.00 95.88 106 PHE A N 1
ATOM 837 C CA . PHE A 1 106 ? -10.343 -1.316 3.558 1.00 95.88 106 PHE A CA 1
ATOM 838 C C . PHE A 1 106 ? -10.448 -1.434 2.033 1.00 95.88 106 PHE A C 1
ATOM 840 O O . PHE A 1 106 ? -10.881 -2.457 1.494 1.00 95.88 106 PHE A O 1
ATOM 847 N N . GLU A 1 107 ? -10.010 -0.400 1.323 1.00 92.94 107 GLU A N 1
ATOM 848 C CA . GLU A 1 107 ? -9.963 -0.374 -0.134 1.00 92.94 107 GLU A CA 1
ATOM 849 C C . GLU A 1 107 ? -8.635 -0.955 -0.613 1.00 92.94 107 GLU A C 1
ATOM 851 O O . GLU A 1 107 ? -7.601 -0.294 -0.660 1.00 92.94 107 GLU A O 1
ATOM 856 N N . THR A 1 108 ? -8.667 -2.240 -0.967 1.00 85.00 108 THR A N 1
ATOM 857 C CA . THR A 1 108 ? -7.516 -2.894 -1.594 1.00 85.00 108 THR A CA 1
ATOM 858 C C . THR A 1 108 ? -7.431 -2.512 -3.064 1.00 85.00 108 THR A C 1
ATOM 860 O O . THR A 1 108 ? -8.352 -2.800 -3.843 1.00 85.00 108 THR A O 1
ATOM 863 N N . ASP A 1 109 ? -6.290 -1.943 -3.449 1.00 80.12 109 ASP A N 1
ATOM 864 C CA . ASP A 1 109 ? -5.948 -1.738 -4.850 1.00 80.12 109 ASP A CA 1
ATOM 865 C C . ASP A 1 109 ? -5.777 -3.085 -5.570 1.00 80.12 109 ASP A C 1
ATOM 867 O O . ASP A 1 109 ? -5.196 -4.055 -5.059 1.00 80.12 109 ASP A O 1
ATOM 871 N N . SER A 1 110 ? -6.275 -3.142 -6.806 1.00 85.25 110 SER A N 1
ATOM 872 C CA . SER A 1 110 ? -5.938 -4.242 -7.712 1.00 85.25 110 SER A CA 1
ATOM 873 C C . SER A 1 110 ? -4.443 -4.232 -8.005 1.00 85.25 110 SER A C 1
ATOM 875 O O . SER A 1 110 ? -3.795 -3.192 -7.929 1.00 85.25 110 SER A O 1
ATOM 877 N N . ALA A 1 111 ? -3.892 -5.391 -8.367 1.00 88.56 111 ALA A N 1
ATOM 878 C CA . ALA A 1 111 ? -2.490 -5.462 -8.739 1.00 88.56 111 ALA A CA 1
ATOM 879 C C . ALA A 1 111 ? -2.213 -4.517 -9.922 1.00 88.56 111 ALA A C 1
ATOM 881 O O . ALA A 1 111 ? -2.908 -4.540 -10.940 1.00 88.56 111 ALA A O 1
ATOM 882 N N . LEU A 1 112 ? -1.224 -3.647 -9.748 1.00 90.94 112 LEU A N 1
ATOM 883 C CA . LEU A 1 112 ? -0.950 -2.540 -10.650 1.00 90.94 112 LEU A CA 1
ATOM 884 C C . LEU A 1 112 ? 0.072 -2.957 -11.697 1.00 90.94 112 LEU A C 1
ATOM 886 O O . LEU A 1 112 ? 1.091 -3.562 -11.377 1.00 90.94 112 LEU A O 1
ATOM 890 N N . ASN A 1 113 ? -0.193 -2.631 -12.958 1.00 93.06 113 ASN A N 1
ATOM 891 C CA . ASN A 1 113 ? 0.710 -2.978 -14.049 1.00 93.06 113 ASN A CA 1
ATOM 892 C C . ASN A 1 113 ? 2.027 -2.194 -13.934 1.00 93.06 113 ASN A C 1
ATOM 894 O O . ASN A 1 113 ? 2.007 -0.960 -13.895 1.00 93.06 113 ASN A O 1
ATOM 898 N N . PHE A 1 114 ? 3.152 -2.913 -13.916 1.00 93.62 114 PHE A N 1
ATOM 899 C CA . PHE A 1 114 ? 4.497 -2.339 -13.931 1.00 93.62 114 PHE A CA 1
ATOM 900 C C . PHE A 1 114 ? 4.695 -1.385 -15.116 1.00 93.62 114 PHE A C 1
ATOM 902 O O . PHE A 1 114 ? 5.295 -0.330 -14.967 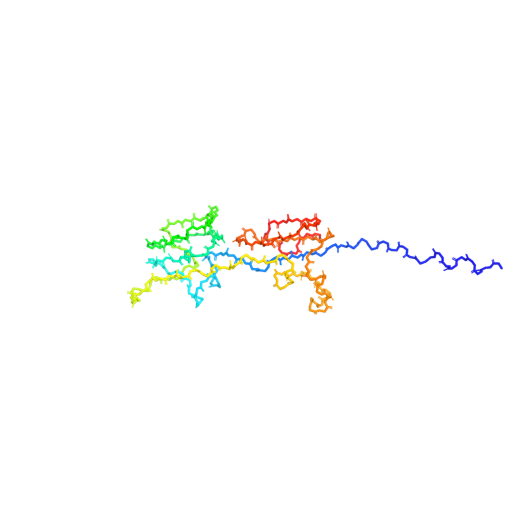1.00 93.62 114 PHE A O 1
ATOM 909 N N . PHE A 1 115 ? 4.137 -1.699 -16.283 1.00 92.88 115 PHE A N 1
ATOM 910 C CA . PHE A 1 115 ? 4.337 -0.935 -17.518 1.00 92.88 115 PHE A CA 1
ATOM 911 C C . PHE A 1 115 ? 3.385 0.257 -17.683 1.00 92.88 115 PHE A C 1
ATOM 913 O O . PHE A 1 115 ? 3.332 0.851 -18.757 1.00 92.88 115 PHE A O 1
ATOM 920 N N . ASN A 1 116 ? 2.607 0.610 -16.654 1.00 91.88 116 ASN A N 1
ATOM 921 C CA . ASN A 1 116 ? 1.784 1.817 -16.669 1.00 91.88 116 ASN A CA 1
ATOM 922 C C . ASN A 1 116 ? 2.562 2.991 -16.036 1.00 91.88 116 ASN A C 1
ATOM 924 O O . ASN A 1 116 ? 2.778 2.971 -14.821 1.00 91.88 116 ASN A O 1
ATOM 928 N N . PRO A 1 117 ? 2.918 4.039 -16.806 1.00 90.31 117 PRO A N 1
ATOM 929 C CA . PRO A 1 117 ? 3.608 5.229 -16.304 1.00 90.31 117 PRO A CA 1
ATOM 930 C C . PRO A 1 117 ? 2.969 5.875 -15.083 1.00 90.31 117 PRO A C 1
ATOM 932 O O . PRO A 1 117 ? 3.660 6.320 -14.176 1.00 90.31 117 PRO A O 1
ATOM 935 N N . SER A 1 118 ? 1.636 5.871 -15.001 1.00 89.31 118 SER A N 1
ATOM 936 C CA . SER A 1 118 ? 0.913 6.511 -13.895 1.00 89.31 118 SER A CA 1
ATOM 937 C C . SER A 1 118 ? 1.200 5.870 -12.532 1.00 89.31 118 SER A C 1
ATOM 939 O O . SER A 1 118 ? 0.885 6.466 -11.501 1.00 89.31 118 SER A O 1
ATOM 941 N N . ASN A 1 119 ? 1.795 4.673 -12.510 1.00 91.38 119 ASN A N 1
ATOM 942 C CA . ASN A 1 119 ? 2.215 3.989 -11.291 1.00 91.38 119 ASN A CA 1
ATOM 943 C C . ASN A 1 119 ? 3.624 4.385 -10.827 1.00 91.38 119 ASN A C 1
ATOM 945 O O . ASN A 1 119 ? 4.014 4.000 -9.726 1.00 91.38 119 ASN A O 1
ATOM 949 N N . TRP A 1 120 ? 4.364 5.176 -11.606 1.00 90.12 120 TRP A N 1
ATOM 950 C CA . TRP A 1 120 ? 5.739 5.564 -11.312 1.00 90.12 120 TRP A CA 1
ATOM 951 C C . TRP A 1 120 ? 5.910 7.067 -11.139 1.00 90.12 120 TRP A C 1
ATOM 953 O O . TRP A 1 120 ? 5.216 7.894 -11.727 1.00 90.12 120 TRP A O 1
ATOM 963 N N . PHE A 1 121 ? 6.852 7.442 -10.290 1.00 86.88 121 PHE A N 1
ATOM 964 C CA . PHE A 1 121 ? 7.298 8.813 -10.105 1.00 86.88 121 PHE A CA 1
ATOM 965 C C . PHE A 1 121 ? 8.810 8.871 -10.301 1.00 86.88 121 PHE A C 1
ATOM 967 O O . PHE A 1 121 ? 9.524 8.105 -9.660 1.00 86.88 121 PHE A O 1
ATOM 974 N N . VAL A 1 122 ? 9.291 9.767 -11.160 1.00 81.75 122 VAL A N 1
ATOM 975 C CA . VAL A 1 122 ? 10.728 10.002 -11.357 1.00 81.75 122 VAL A CA 1
ATOM 976 C C . VAL A 1 122 ? 11.132 11.225 -10.557 1.00 81.75 122 VAL A C 1
ATOM 978 O O . VAL A 1 122 ? 10.538 12.291 -10.716 1.00 81.75 122 VAL A O 1
ATOM 981 N N . ALA A 1 123 ? 12.153 11.076 -9.720 1.00 65.75 123 ALA A N 1
ATOM 982 C CA . ALA A 1 123 ? 12.842 12.217 -9.142 1.00 65.75 123 ALA A CA 1
ATOM 983 C C . ALA A 1 123 ? 13.869 12.717 -10.172 1.00 65.75 123 ALA A C 1
ATOM 985 O O . ALA A 1 123 ? 14.965 12.175 -10.258 1.00 65.75 123 ALA A O 1
ATOM 986 N N . SER A 1 124 ? 13.500 13.691 -11.006 1.00 64.19 124 SER A N 1
ATOM 987 C CA . SER A 1 124 ? 14.458 14.409 -11.856 1.00 64.19 124 SER A CA 1
ATOM 988 C C . SER A 1 124 ? 14.300 15.907 -11.644 1.00 64.19 124 SER A C 1
ATOM 990 O O . SER A 1 124 ? 13.205 16.432 -11.854 1.00 64.19 124 SER A O 1
ATOM 992 N N . ASP A 1 125 ? 15.386 16.580 -11.276 1.00 54.53 125 ASP A N 1
ATOM 993 C CA . ASP A 1 125 ? 15.375 18.011 -10.954 1.00 54.53 125 ASP A CA 1
ATOM 994 C C . ASP A 1 125 ? 15.204 18.917 -12.192 1.00 54.53 125 ASP A C 1
ATOM 996 O O . ASP A 1 125 ? 14.743 20.048 -12.059 1.00 54.53 125 ASP A O 1
ATOM 1000 N N . ASP A 1 126 ? 15.473 18.412 -13.404 1.00 54.59 126 ASP A N 1
ATOM 1001 C CA . ASP A 1 126 ? 15.587 19.254 -14.608 1.00 54.59 126 ASP A CA 1
ATOM 1002 C C . ASP A 1 126 ? 14.546 18.991 -15.716 1.00 54.59 126 ASP A C 1
ATOM 1004 O O . ASP A 1 126 ? 14.436 19.777 -16.660 1.00 54.59 126 ASP A O 1
ATOM 1008 N N . VAL A 1 127 ? 13.745 17.919 -15.636 1.00 56.59 127 VAL A N 1
ATOM 1009 C CA . VAL A 1 127 ? 12.789 17.551 -16.701 1.00 56.59 127 VAL A CA 1
ATOM 1010 C C . VAL A 1 127 ? 11.375 17.420 -16.147 1.00 56.59 127 VAL A C 1
ATOM 1012 O O . VAL A 1 127 ? 11.109 16.654 -15.225 1.00 56.59 127 VAL A O 1
ATOM 1015 N N . LYS A 1 128 ? 10.421 18.141 -16.753 1.00 59.59 128 LYS A N 1
ATOM 1016 C CA . LYS A 1 128 ? 8.994 17.912 -16.494 1.00 59.59 128 LYS A CA 1
ATOM 1017 C C . LYS A 1 128 ? 8.631 16.502 -16.966 1.00 59.59 128 LYS A C 1
ATOM 1019 O O . LYS A 1 128 ? 8.596 16.251 -18.166 1.00 59.59 128 LYS A O 1
ATOM 1024 N N . TYR A 1 129 ? 8.342 15.610 -16.020 1.00 64.81 129 TYR A N 1
ATOM 1025 C CA . TYR A 1 129 ? 7.965 14.207 -16.241 1.00 64.81 129 TYR A CA 1
ATOM 1026 C C . TYR A 1 129 ? 6.880 14.013 -17.319 1.00 64.81 129 TYR A C 1
ATOM 1028 O O . TYR A 1 129 ? 6.963 13.088 -18.128 1.00 64.81 129 TYR A O 1
ATOM 1036 N N . ASP A 1 130 ? 5.910 14.928 -17.392 1.00 63.88 130 ASP A N 1
ATOM 1037 C CA . ASP A 1 130 ? 4.808 14.885 -18.365 1.00 63.88 130 ASP A CA 1
ATOM 1038 C C . ASP A 1 130 ? 5.248 15.153 -19.818 1.00 63.88 130 ASP A C 1
ATOM 1040 O O . ASP A 1 130 ? 4.478 14.926 -20.748 1.00 63.88 130 ASP A O 1
ATOM 1044 N N . SER A 1 131 ? 6.484 15.616 -20.028 1.00 67.25 131 SER A N 1
ATOM 1045 C CA . SER A 1 131 ? 7.067 15.868 -21.352 1.00 67.25 131 SER A CA 1
ATOM 1046 C C . SER A 1 131 ? 7.884 14.688 -21.894 1.00 67.25 131 SER A C 1
ATOM 1048 O O . SER A 1 131 ? 8.371 14.756 -23.023 1.00 67.25 131 SER A O 1
ATOM 1050 N N . LEU A 1 132 ? 8.076 13.625 -21.106 1.00 71.94 132 LEU A N 1
ATOM 1051 C CA . LEU A 1 132 ? 8.774 12.420 -21.554 1.00 71.94 132 LEU A CA 1
ATOM 1052 C C . LEU A 1 132 ? 7.871 11.579 -22.463 1.00 71.94 132 LEU A C 1
ATOM 1054 O O . LEU A 1 132 ? 6.656 11.512 -22.273 1.00 71.94 132 LEU A O 1
ATOM 1058 N N . LEU A 1 133 ? 8.470 10.878 -23.431 1.00 79.19 133 LEU A N 1
ATOM 1059 C CA . LEU A 1 133 ? 7.740 9.837 -24.155 1.00 79.19 133 LEU A CA 1
ATOM 1060 C C . LEU A 1 133 ? 7.267 8.780 -23.156 1.00 79.19 133 LEU A C 1
ATOM 1062 O O . LEU A 1 133 ? 8.014 8.404 -22.256 1.00 79.19 133 LEU A O 1
ATOM 1066 N N . HIS A 1 134 ? 6.067 8.243 -23.369 1.00 77.94 134 HIS A N 1
ATOM 1067 C CA . HIS A 1 134 ? 5.451 7.236 -22.497 1.00 77.94 134 HIS A CA 1
ATOM 1068 C C . HIS A 1 134 ? 6.381 6.041 -22.196 1.00 77.94 134 HIS A C 1
ATOM 1070 O O . HIS A 1 134 ? 6.345 5.482 -21.104 1.00 77.94 134 HIS A O 1
ATOM 1076 N N . ALA A 1 135 ? 7.251 5.666 -23.143 1.00 79.69 135 ALA A N 1
ATOM 1077 C CA . ALA A 1 135 ? 8.244 4.603 -22.971 1.00 79.69 135 ALA A CA 1
ATOM 1078 C C . ALA A 1 135 ? 9.349 4.925 -21.942 1.00 79.69 135 ALA A C 1
ATOM 1080 O O . ALA A 1 135 ? 9.887 4.004 -21.343 1.00 79.69 135 ALA A O 1
ATOM 1081 N N . TYR A 1 136 ? 9.659 6.203 -21.709 1.00 83.12 136 TYR A N 1
ATOM 1082 C CA . TYR A 1 136 ? 10.659 6.669 -20.735 1.00 83.12 136 TYR A CA 1
ATOM 1083 C C . TYR A 1 136 ? 10.047 7.069 -19.387 1.00 83.12 136 TYR A C 1
ATOM 1085 O O . TYR A 1 136 ? 10.733 7.587 -18.512 1.00 83.12 136 TYR A O 1
ATOM 1093 N N . GLN A 1 137 ? 8.742 6.858 -19.211 1.00 87.88 137 GLN A N 1
ATOM 1094 C CA . GLN A 1 137 ? 8.038 7.144 -17.961 1.00 87.88 137 GLN A CA 1
ATOM 1095 C C . GLN A 1 137 ? 7.880 5.905 -17.065 1.00 87.88 137 GLN A C 1
ATOM 1097 O O . GLN A 1 137 ? 7.269 5.987 -15.996 1.00 87.88 137 GLN A O 1
ATOM 1102 N N . VAL A 1 138 ? 8.454 4.778 -17.488 1.00 91.62 138 VAL A N 1
ATOM 1103 C CA . VAL A 1 138 ? 8.595 3.535 -16.725 1.00 91.62 138 VAL A CA 1
ATOM 1104 C C . VAL A 1 138 ? 10.085 3.185 -16.617 1.00 91.62 138 VAL A C 1
ATOM 1106 O O . VAL A 1 138 ? 10.829 3.506 -17.544 1.00 91.62 138 VAL A O 1
ATOM 1109 N N . PRO A 1 139 ? 10.531 2.534 -15.529 1.00 91.88 139 PRO A N 1
ATOM 1110 C CA . PRO A 1 139 ? 11.937 2.192 -15.358 1.00 91.88 139 PRO A CA 1
ATOM 1111 C C . PRO A 1 139 ? 12.404 1.174 -16.407 1.00 91.88 139 PRO A C 1
ATOM 1113 O O . PRO A 1 139 ? 11.692 0.211 -16.711 1.00 91.88 139 PRO A O 1
ATOM 1116 N N . SER A 1 140 ? 13.615 1.382 -16.917 1.00 90.88 140 SER A N 1
ATOM 1117 C CA . SER A 1 140 ? 14.294 0.530 -17.892 1.00 90.88 140 SER A CA 1
ATOM 1118 C C . SER A 1 140 ? 15.607 -0.047 -17.339 1.00 90.88 140 SER A C 1
ATOM 1120 O O . SER A 1 140 ? 15.890 0.059 -16.145 1.00 90.88 140 SER A O 1
ATOM 1122 N N . ARG A 1 141 ? 16.409 -0.691 -18.196 1.00 93.00 141 ARG A N 1
ATOM 1123 C CA . ARG A 1 141 ? 17.611 -1.444 -17.804 1.00 93.00 141 ARG A CA 1
ATOM 1124 C C . ARG A 1 141 ? 18.634 -0.597 -17.057 1.00 93.00 141 ARG A C 1
ATOM 1126 O O . ARG A 1 141 ? 19.287 -1.092 -16.145 1.00 93.00 141 ARG A O 1
ATOM 1133 N N . GLU A 1 142 ? 18.789 0.653 -17.456 1.00 90.38 142 GLU A N 1
ATOM 1134 C CA . GLU A 1 142 ? 19.748 1.576 -16.861 1.00 90.38 142 GLU A CA 1
ATOM 1135 C C . GLU A 1 142 ? 19.208 2.207 -15.569 1.00 90.38 142 GLU A C 1
ATOM 1137 O O . GLU A 1 142 ? 19.982 2.729 -14.772 1.00 90.38 142 GLU A O 1
ATOM 1142 N N . ASP A 1 143 ? 17.898 2.122 -15.328 1.00 90.12 143 ASP A N 1
ATOM 1143 C CA . ASP A 1 143 ? 17.212 2.802 -14.236 1.00 90.12 143 ASP A CA 1
ATOM 1144 C C . ASP A 1 143 ? 17.118 1.949 -12.967 1.00 90.12 143 ASP A C 1
ATOM 1146 O O . ASP A 1 143 ? 17.217 0.717 -12.975 1.00 90.12 143 ASP A O 1
ATOM 1150 N N . SER A 1 144 ? 16.879 2.624 -11.844 1.00 91.00 144 SER A N 1
ATOM 1151 C CA . SER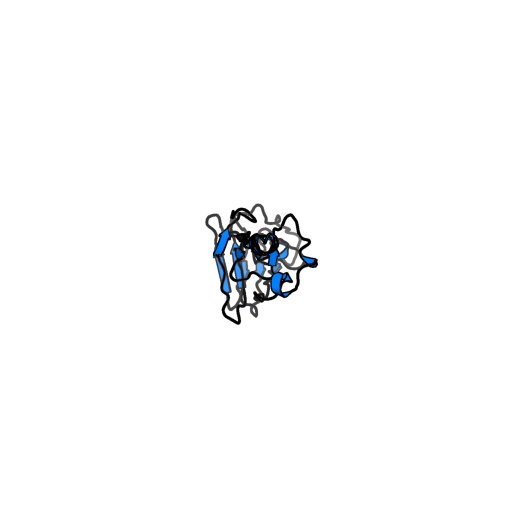 A 1 144 ? 16.601 1.979 -10.561 1.00 91.00 144 SER A CA 1
ATOM 1152 C C . SER A 1 144 ? 15.139 2.153 -10.168 1.00 91.00 144 SER A C 1
ATOM 1154 O O . SER A 1 144 ? 14.585 3.247 -10.268 1.00 91.00 144 SER A O 1
ATOM 1156 N N . ALA A 1 145 ? 14.524 1.087 -9.663 1.00 92.12 145 ALA A N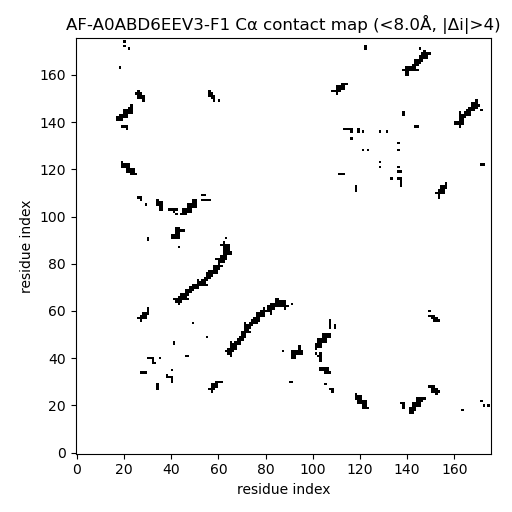 1
ATOM 1157 C CA . ALA A 1 145 ? 13.178 1.112 -9.103 1.00 92.12 145 ALA A CA 1
ATOM 1158 C C . ALA A 1 145 ? 13.223 1.026 -7.572 1.00 92.12 145 ALA A C 1
ATOM 1160 O O . ALA A 1 145 ? 13.920 0.184 -7.002 1.00 92.12 145 ALA A O 1
ATOM 1161 N N . VAL A 1 146 ? 12.438 1.870 -6.906 1.00 91.81 146 VAL A N 1
ATOM 1162 C CA . VAL A 1 146 ? 12.351 1.954 -5.446 1.00 91.81 146 VAL A CA 1
ATOM 1163 C C . VAL A 1 146 ? 10.906 1.767 -4.996 1.00 91.81 146 VAL A C 1
ATOM 1165 O O . VAL A 1 146 ? 9.979 2.412 -5.495 1.00 91.81 146 VAL A O 1
ATOM 1168 N N . MET A 1 147 ? 10.719 0.899 -4.006 1.00 91.31 147 MET A N 1
ATOM 1169 C CA . MET A 1 147 ? 9.471 0.727 -3.261 1.00 91.31 147 MET A CA 1
ATOM 1170 C C . MET A 1 147 ? 9.701 1.131 -1.801 1.00 91.31 147 MET A C 1
ATOM 1172 O O . MET A 1 147 ? 10.738 0.821 -1.223 1.00 91.31 147 MET A O 1
ATOM 1176 N N . ARG A 1 148 ? 8.756 1.836 -1.173 1.00 88.06 148 ARG A N 1
ATOM 1177 C CA . ARG A 1 148 ? 8.900 2.245 0.238 1.00 88.06 148 ARG A CA 1
ATOM 1178 C C . ARG A 1 148 ? 8.771 1.051 1.178 1.00 88.06 148 ARG A C 1
ATOM 1180 O O . ARG A 1 148 ? 7.862 0.250 1.005 1.00 88.06 148 ARG A O 1
ATOM 1187 N N . ILE A 1 149 ? 9.627 0.957 2.198 1.00 85.50 149 ILE A N 1
ATOM 1188 C CA . ILE A 1 149 ? 9.635 -0.194 3.125 1.00 85.50 149 ILE A CA 1
ATOM 1189 C C . ILE A 1 149 ? 8.424 -0.231 4.063 1.00 85.50 149 ILE A C 1
ATOM 1191 O O . ILE A 1 149 ? 8.039 -1.298 4.525 1.00 85.50 149 ILE A O 1
ATOM 1195 N N . SER A 1 150 ? 7.817 0.921 4.348 1.00 86.25 150 SER A N 1
ATOM 1196 C CA . SER A 1 150 ? 6.657 1.036 5.237 1.00 86.25 150 SER A CA 1
ATOM 1197 C C . SER A 1 150 ? 5.33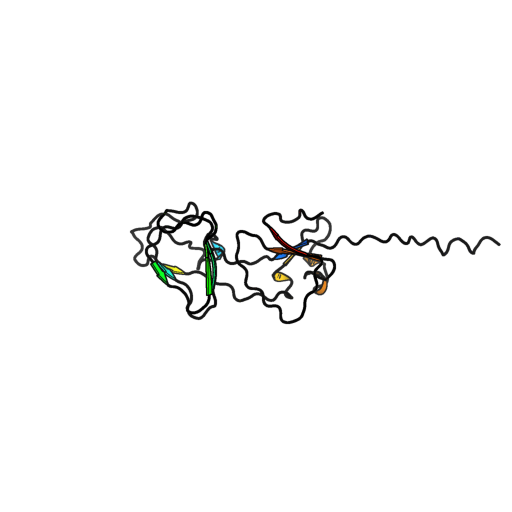8 0.637 4.575 1.00 86.25 150 SER A C 1
ATOM 1199 O O . SER A 1 150 ? 4.284 0.823 5.172 1.00 86.25 150 SER A O 1
ATOM 1201 N N . ASP A 1 151 ? 5.381 0.103 3.359 1.00 90.69 151 ASP A N 1
ATOM 1202 C CA . ASP A 1 151 ? 4.238 -0.077 2.480 1.00 90.69 151 ASP A CA 1
ATOM 1203 C C . ASP A 1 151 ? 4.227 -1.480 1.866 1.00 90.69 151 ASP A C 1
ATOM 1205 O O . ASP A 1 151 ? 5.267 -2.123 1.731 1.00 90.69 151 ASP A O 1
ATOM 1209 N N . ALA A 1 152 ? 3.051 -1.938 1.433 1.00 92.00 152 ALA A N 1
ATOM 1210 C CA . ALA A 1 152 ? 2.903 -3.201 0.721 1.00 92.00 152 ALA A CA 1
ATOM 1211 C C . ALA A 1 152 ? 2.426 -2.974 -0.722 1.00 92.00 152 ALA A C 1
ATOM 1213 O O . ALA A 1 152 ? 1.608 -2.093 -0.991 1.00 92.00 152 ALA A O 1
ATOM 1214 N N . TYR A 1 153 ? 2.920 -3.783 -1.660 1.00 91.56 153 TYR A N 1
ATOM 1215 C CA . TYR A 1 153 ? 2.702 -3.583 -3.095 1.00 91.56 153 TYR A CA 1
ATOM 1216 C C . TYR A 1 153 ? 2.167 -4.849 -3.755 1.00 91.56 153 TYR A C 1
ATOM 1218 O O . TYR A 1 153 ? 2.575 -5.963 -3.432 1.00 91.56 153 TYR A O 1
ATOM 1226 N N . ARG A 1 154 ? 1.283 -4.667 -4.739 1.00 91.44 154 ARG A N 1
ATOM 1227 C CA . ARG A 1 154 ? 0.874 -5.715 -5.680 1.00 91.44 154 ARG A CA 1
ATOM 1228 C C . ARG A 1 154 ? 1.173 -5.229 -7.084 1.00 91.44 154 ARG A C 1
ATOM 1230 O O . ARG A 1 154 ? 0.507 -4.316 -7.566 1.00 91.44 154 ARG A O 1
ATOM 1237 N N . VAL A 1 155 ? 2.163 -5.836 -7.728 1.00 92.69 155 VAL A N 1
ATOM 1238 C CA . VAL A 1 155 ? 2.633 -5.416 -9.051 1.00 92.69 155 VAL A CA 1
ATOM 1239 C C . VAL A 1 155 ? 2.453 -6.559 -10.043 1.00 92.69 155 VAL A C 1
ATOM 1241 O O . VAL A 1 155 ? 2.872 -7.683 -9.783 1.00 92.69 155 VAL A O 1
ATOM 1244 N N . LEU A 1 156 ? 1.806 -6.274 -11.173 1.00 94.31 156 LEU A N 1
ATOM 1245 C CA . LEU A 1 156 ? 1.692 -7.194 -12.301 1.00 94.31 156 LEU A CA 1
ATOM 1246 C C . LEU A 1 156 ? 2.849 -6.955 -13.263 1.00 94.31 156 LEU A C 1
ATOM 1248 O O . LEU A 1 156 ? 3.000 -5.857 -13.800 1.00 94.31 156 LEU A O 1
ATOM 1252 N N . ILE A 1 157 ? 3.620 -8.011 -13.502 1.00 93.31 157 ILE A N 1
ATOM 1253 C CA . ILE A 1 157 ? 4.714 -8.049 -14.468 1.00 93.31 157 ILE A CA 1
ATOM 1254 C C . ILE A 1 157 ? 4.386 -9.179 -15.446 1.00 93.31 157 ILE A C 1
ATOM 1256 O O . ILE A 1 157 ? 4.427 -10.350 -15.083 1.00 93.31 157 ILE A O 1
ATOM 1260 N N . ASN A 1 158 ? 3.977 -8.825 -16.664 1.00 90.94 158 ASN A N 1
ATOM 1261 C CA . ASN A 1 158 ? 3.550 -9.781 -17.695 1.00 90.94 158 ASN A CA 1
ATOM 1262 C C . ASN A 1 158 ? 4.657 -10.133 -18.706 1.00 90.94 158 ASN A C 1
ATOM 1264 O O . ASN A 1 158 ? 4.473 -11.034 -19.518 1.00 90.94 158 ASN A O 1
ATOM 1268 N N . THR A 1 159 ? 5.792 -9.436 -18.658 1.00 89.75 159 THR A N 1
ATOM 1269 C CA . THR A 1 159 ? 6.997 -9.719 -19.444 1.00 89.75 159 THR A CA 1
ATOM 1270 C C . THR A 1 159 ? 8.233 -9.443 -18.595 1.00 89.75 159 THR A C 1
ATOM 1272 O O . THR A 1 159 ? 8.154 -8.704 -17.616 1.00 89.75 159 THR A O 1
ATOM 1275 N N . SER A 1 160 ? 9.369 -10.042 -18.953 1.00 91.12 160 SER A N 1
ATOM 1276 C CA . SER A 1 160 ? 10.632 -9.830 -18.244 1.00 91.12 160 SER A CA 1
ATOM 1277 C C . SER A 1 160 ? 11.005 -8.347 -18.218 1.00 91.12 160 SER A C 1
ATOM 1279 O O . SER A 1 160 ? 10.893 -7.658 -19.232 1.00 91.12 160 SER A O 1
ATOM 1281 N N . VAL A 1 161 ? 11.480 -7.884 -17.064 1.00 92.25 161 VAL A N 1
ATOM 1282 C CA . VAL A 1 161 ? 12.005 -6.532 -16.856 1.00 92.25 161 VAL A CA 1
ATOM 1283 C C . VAL A 1 161 ? 13.447 -6.661 -16.389 1.00 92.25 161 VAL A C 1
ATOM 1285 O O . VAL A 1 161 ? 13.737 -7.455 -15.495 1.00 92.25 161 VAL A O 1
ATOM 1288 N N . GLU A 1 162 ? 14.337 -5.881 -16.989 1.00 93.75 162 GLU A N 1
ATOM 1289 C CA . GLU A 1 162 ? 15.714 -5.713 -16.533 1.00 93.75 162 GLU A CA 1
ATOM 1290 C C . GLU A 1 162 ? 15.831 -4.310 -15.933 1.00 93.75 162 GLU A C 1
ATOM 1292 O O . GLU A 1 162 ? 15.300 -3.359 -16.504 1.00 93.75 162 GLU A O 1
ATOM 1297 N N . LEU A 1 163 ?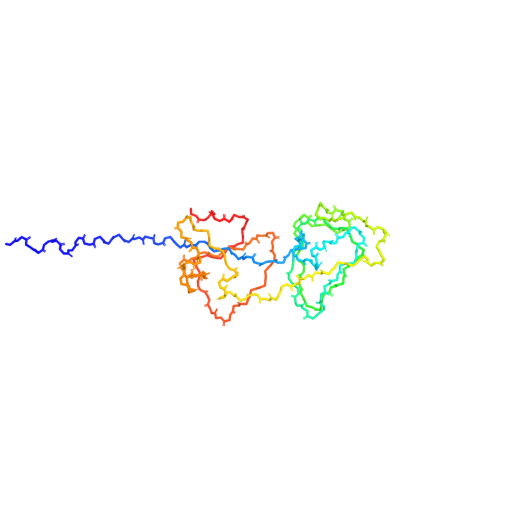 16.483 -4.197 -14.778 1.00 93.12 163 LEU A N 1
ATOM 1298 C CA . LEU A 1 163 ? 16.705 -2.949 -14.047 1.00 93.12 163 LEU A CA 1
ATOM 1299 C C . LEU A 1 163 ? 18.151 -2.925 -13.567 1.00 93.12 163 LEU A C 1
ATOM 1301 O O . LEU A 1 163 ? 18.718 -3.984 -13.286 1.00 93.12 163 LEU A O 1
ATOM 1305 N N . SER A 1 164 ? 18.708 -1.734 -13.366 1.00 93.25 164 SER A N 1
ATOM 1306 C CA . SER A 1 164 ? 20.010 -1.593 -12.715 1.00 93.25 164 SER A CA 1
ATOM 1307 C C . SER A 1 164 ? 19.916 -2.024 -11.250 1.00 93.25 164 SER A C 1
ATOM 1309 O O . SER A 1 164 ? 20.812 -2.682 -10.725 1.00 93.25 164 SER A O 1
ATOM 1311 N N . ALA A 1 165 ? 18.815 -1.665 -10.584 1.00 91.44 165 ALA A N 1
ATOM 1312 C CA . ALA A 1 165 ? 18.511 -2.099 -9.228 1.00 91.44 165 ALA A CA 1
ATOM 1313 C C . ALA A 1 165 ? 17.002 -2.071 -8.947 1.00 91.44 165 ALA A C 1
ATOM 1315 O O . ALA A 1 165 ? 16.277 -1.197 -9.423 1.00 91.44 165 ALA A O 1
ATOM 1316 N N . LEU A 1 166 ? 16.549 -2.998 -8.102 1.00 92.00 166 LEU A N 1
ATOM 1317 C CA . LEU A 1 166 ? 15.253 -2.939 -7.431 1.00 92.00 166 LEU A CA 1
ATOM 1318 C C . LEU A 1 166 ? 15.509 -2.907 -5.926 1.00 92.00 166 LEU A C 1
ATOM 1320 O O . LEU A 1 166 ? 16.094 -3.844 -5.383 1.00 92.00 166 LEU A O 1
ATOM 1324 N N . SER A 1 167 ? 15.085 -1.839 -5.253 1.00 90.88 167 SER A N 1
ATOM 1325 C CA . SER A 1 167 ? 15.300 -1.673 -3.817 1.00 90.88 167 SER A CA 1
ATOM 1326 C C . SER A 1 167 ? 14.007 -1.390 -3.060 1.00 90.88 167 SER A C 1
ATOM 1328 O O . SER A 1 167 ? 13.044 -0.824 -3.582 1.00 90.88 167 SER A O 1
ATOM 1330 N N . ILE A 1 168 ? 13.999 -1.803 -1.794 1.00 87.06 168 ILE A N 1
ATOM 1331 C CA . ILE A 1 168 ? 12.959 -1.456 -0.832 1.00 87.06 168 ILE A CA 1
ATOM 1332 C C . ILE A 1 168 ? 13.600 -0.509 0.186 1.00 87.06 168 ILE A C 1
ATOM 1334 O O . ILE A 1 168 ? 14.463 -0.929 0.956 1.00 87.06 168 ILE A O 1
ATOM 1338 N N . SER A 1 169 ? 13.242 0.776 0.164 1.00 81.00 169 SER A N 1
ATOM 1339 C CA . SER A 1 169 ? 13.903 1.817 0.963 1.00 81.00 169 SER A CA 1
ATOM 1340 C C . SER A 1 169 ? 12.967 2.979 1.293 1.00 81.00 169 SER A C 1
ATOM 1342 O O . SER A 1 169 ? 12.088 3.329 0.512 1.00 81.00 169 SER A O 1
ATOM 1344 N N . ASN A 1 170 ? 13.178 3.617 2.447 1.00 69.25 170 ASN A N 1
ATOM 1345 C CA . ASN A 1 170 ? 12.523 4.887 2.791 1.00 69.25 170 ASN A CA 1
ATOM 1346 C C . ASN A 1 170 ? 13.198 6.108 2.153 1.00 69.25 170 ASN A C 1
ATOM 1348 O O . ASN A 1 170 ? 12.642 7.203 2.203 1.00 69.25 170 ASN A O 1
ATOM 1352 N N . GLN A 1 171 ? 14.383 5.940 1.563 1.00 57.31 171 GLN A N 1
ATOM 1353 C CA . GLN A 1 171 ? 15.068 7.016 0.860 1.00 57.31 171 GLN A CA 1
ATOM 1354 C C . GLN A 1 171 ? 14.544 7.109 -0.572 1.00 57.31 171 GLN A C 1
ATOM 1356 O O . GLN A 1 171 ? 14.894 6.313 -1.441 1.00 57.31 171 GLN A O 1
ATOM 1361 N N . VAL A 1 172 ? 13.672 8.088 -0.803 1.00 53.06 172 VAL A N 1
ATOM 1362 C CA . VAL A 1 172 ? 13.282 8.515 -2.147 1.00 53.06 172 VAL A CA 1
ATOM 1363 C C . VAL A 1 172 ? 14.373 9.466 -2.640 1.00 53.06 172 VAL A C 1
ATOM 1365 O O . VAL A 1 172 ? 14.533 10.543 -2.076 1.00 53.06 172 VAL A O 1
ATOM 1368 N N . GLY A 1 173 ? 15.136 9.062 -3.658 1.00 49.97 173 GLY A N 1
ATOM 1369 C CA . GLY A 1 173 ? 16.064 9.965 -4.353 1.00 49.97 173 GLY A CA 1
ATOM 1370 C C . GLY A 1 173 ? 17.473 10.117 -3.763 1.00 49.97 173 GLY A C 1
ATOM 1371 O O . GLY A 1 173 ? 18.127 11.105 -4.059 1.00 49.97 173 GLY A O 1
ATOM 1372 N N . GLN A 1 174 ? 17.970 9.167 -2.964 1.00 37.09 174 GLN A N 1
ATOM 1373 C CA . GLN A 1 174 ? 19.400 9.089 -2.615 1.00 37.09 174 GLN A CA 1
ATOM 1374 C C . GLN A 1 174 ? 19.967 7.719 -2.979 1.00 37.09 174 GLN A C 1
ATOM 1376 O O . GLN A 1 174 ? 20.369 6.927 -2.133 1.00 37.09 174 GLN A O 1
ATOM 1381 N N . PHE A 1 175 ? 19.974 7.426 -4.272 1.00 40.31 175 PHE A N 1
ATOM 1382 C CA . PHE A 1 175 ? 20.959 6.514 -4.825 1.00 40.31 175 PHE A CA 1
ATO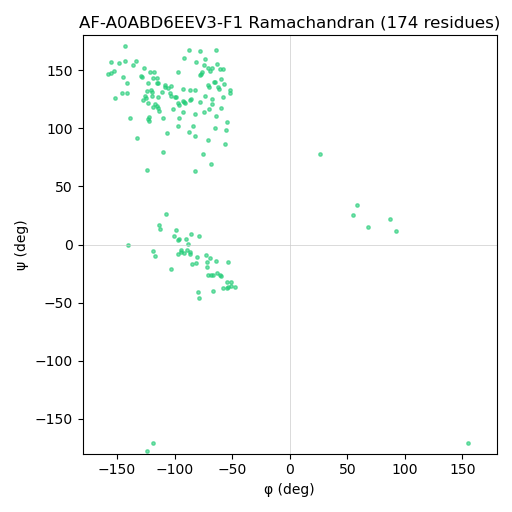M 1383 C C . PHE A 1 175 ? 21.669 7.298 -5.921 1.00 40.31 175 PHE A C 1
ATOM 1385 O O . PHE A 1 175 ? 21.063 7.548 -6.961 1.00 40.31 175 PHE A O 1
ATOM 1392 N N . LEU A 1 176 ? 22.925 7.653 -5.610 1.00 34.59 176 LEU A N 1
ATOM 1393 C CA . LEU A 1 176 ? 23.912 8.492 -6.314 1.00 34.59 176 LEU A CA 1
ATOM 1394 C C . LEU A 1 176 ? 24.063 9.904 -5.733 1.00 34.59 176 LEU A C 1
ATOM 1396 O O . LEU A 1 176 ? 23.207 10.773 -5.987 1.00 34.59 176 LEU A O 1
#

Solvent-accessible surface area (backbone atoms only — not comparable to full-atom values): 10576 Å² total; per-residue (Å²): 145,79,86,85,71,77,82,79,70,75,72,84,69,76,66,78,75,76,48,54,48,28,34,58,68,75,64,30,28,72,76,41,44,86,30,17,52,93,58,41,58,50,26,43,63,14,30,40,37,44,54,54,92,43,69,40,53,30,27,37,55,50,36,38,28,56,68,45,76,44,76,38,82,40,68,49,76,45,73,36,96,60,39,40,82,74,38,81,21,93,73,43,42,73,62,63,92,85,53,96,71,53,67,21,45,48,53,72,72,72,66,39,53,61,86,40,38,89,42,43,42,71,72,55,97,86,58,68,72,89,74,50,57,74,81,72,42,36,79,40,53,65,12,28,40,37,37,51,63,87,47,21,72,52,73,40,74,94,62,94,81,59,55,63,40,80,46,72,40,81,69,84,84,75,84,130

Nearest PDB structures (foldseek):
  6gje-assembly1_A  TM=7.533E-01  e=3.800E-09  Homo sapiens
  7pub-assembly1_IA  TM=2.433E-01  e=3.575E+00  Trypanosoma brucei brucei

Radius of gyration: 22.86 Å; Cα contacts (8 Å, |Δi|>4): 342; chains: 1; bounding box: 72×37×68 Å

Mean predicted aligned error: 9.61 Å

InterPro domains:
  IPR026112 Amnionless [PF14828] (28-171)
  IPR026112 Amnionless [PTHR14995] (10-171)

pLDDT: mean 83.0, std 16.8, range [34.59, 97.56]

Sequence (176 aa):
MIYLIIFFAIIQRSSNALGSVFTFRRSNNLERISSWSNSQVPCVNDRIVFDANKVLVTVLNSAIDIRQIVLPDNGMIFFGKSAKVGEVGEWQCKSNYNKSNNEAFFETDSALNFFNPSNWFVASDDVKYDSLLHAYQVPSREDSAVMRISDAYRVLINTSVELSALSISNQVGQFL

Secondary structure (DSSP, 8-state):
--SSSSSS-S-------PPPEEEE---B-TT-GGGBGGG-PPBTTPEEE--TTS-EEEEE-SEE--SEEE--SSEEEEE-TT-EESS--TTSBPP-TT-S--EEEB-PPPPEETT-GGGEEE--SSS-GGGS-GGGSS--TTSEEEE-TTSB--EE--S----SEEEE-S-SS---

Organism: NCBI:txid75299

Foldseek 3Di:
DPPPPPPPPPDPPPPPPQAWEKEFDDFAELLFLVQWPVSARAAAAAEEEEDQVDADEYEDAAEDHYNYYDDHPHYDYHYHPHYYYNDHTPSHHYDDVPDPHRYIYGRGDDAAEQLALVRIDTPDPPDDLVPDDSNSSGAAQSHEYEYEQNGTHRHDDPDDGHYPYYYHHPDDPPDD